Protein AF-A0A0B1SXI7-F1 (afdb_monomer)

Sequence (124 aa):
MVDIDQWHRRHGRPDGQDMDAVASEIRSSFINELQPKDILTETTVTKVANVLSNRIRNVSDHVITWVPHFQCPIPCEYRRNNFRNLLIASMILNVCMILVVIPFIVRLIRYRNMWGSETRLIAS

pLDDT: mean 73.1, std 15.7, range [39.75, 96.12]

Organism: Oesophagostomum dentatum (NCBI:txid61180)

Nearest PDB structures (foldseek):
  8i24-assembly1_F  TM=4.524E-01  e=4.417E+00  Acetivibrio thermocellus DSM 1313

Structure (mmCIF, N/CA/C/O backbone):
data_AF-A0A0B1SXI7-F1
#
_entry.id   AF-A0A0B1SXI7-F1
#
loop_
_atom_site.group_PDB
_atom_site.id
_atom_site.type_symbol
_atom_site.label_atom_id
_atom_site.label_alt_id
_atom_site.label_comp_id
_atom_site.label_asym_id
_atom_site.label_entity_id
_atom_site.label_seq_id
_atom_site.pdbx_PDB_ins_code
_atom_site.Cartn_x
_atom_site.Cartn_y
_atom_site.Cartn_z
_atom_site.occupancy
_atom_site.B_iso_or_equiv
_atom_site.auth_seq_id
_atom_site.auth_comp_id
_atom_site.auth_asym_id
_atom_site.auth_atom_id
_atom_site.pdbx_PDB_model_num
ATOM 1 N N . MET A 1 1 ? -9.604 2.616 -4.079 1.00 39.75 1 MET A N 1
ATOM 2 C CA . MET A 1 1 ? -9.439 1.312 -4.751 1.00 39.75 1 MET A CA 1
ATOM 3 C C . MET A 1 1 ? -8.131 1.411 -5.516 1.00 39.75 1 MET A C 1
ATOM 5 O O . MET A 1 1 ? -7.982 2.375 -6.252 1.00 39.75 1 MET A O 1
ATOM 9 N N . VAL A 1 2 ? -7.138 0.574 -5.211 1.00 46.97 2 VAL A N 1
ATOM 10 C CA . VAL A 1 2 ? -5.838 0.626 -5.903 1.00 46.97 2 VAL A CA 1
ATOM 11 C C . VAL A 1 2 ? -6.010 -0.067 -7.249 1.00 46.97 2 VAL A C 1
ATOM 13 O O . VAL A 1 2 ? -6.519 -1.184 -7.286 1.00 46.97 2 VAL A O 1
ATOM 16 N N . ASP A 1 3 ? -5.642 0.623 -8.325 1.00 57.44 3 ASP A N 1
ATOM 17 C CA . ASP A 1 3 ? -5.643 0.088 -9.685 1.00 57.44 3 ASP A CA 1
ATOM 18 C C . ASP A 1 3 ? -4.718 -1.142 -9.751 1.00 57.44 3 ASP A C 1
ATOM 20 O O . ASP A 1 3 ? -3.586 -1.101 -9.258 1.00 57.44 3 ASP A O 1
ATOM 24 N N . ILE A 1 4 ? -5.204 -2.253 -10.311 1.00 53.75 4 ILE A N 1
ATOM 25 C CA . ILE A 1 4 ? -4.452 -3.514 -10.429 1.00 53.75 4 ILE A CA 1
ATOM 26 C C . ILE A 1 4 ? -3.143 -3.297 -11.196 1.00 53.75 4 ILE A C 1
ATOM 28 O O . ILE A 1 4 ? -2.122 -3.907 -10.870 1.00 53.75 4 ILE A O 1
ATOM 32 N N . ASP A 1 5 ? -3.151 -2.352 -12.134 1.00 52.31 5 ASP A N 1
ATOM 33 C CA . ASP A 1 5 ? -1.981 -1.958 -12.903 1.00 52.31 5 ASP A CA 1
ATOM 34 C C . ASP A 1 5 ? -0.926 -1.246 -12.029 1.00 52.31 5 ASP A C 1
ATOM 36 O O . ASP A 1 5 ? 0.278 -1.495 -12.141 1.00 52.31 5 ASP A O 1
ATOM 40 N N . GLN A 1 6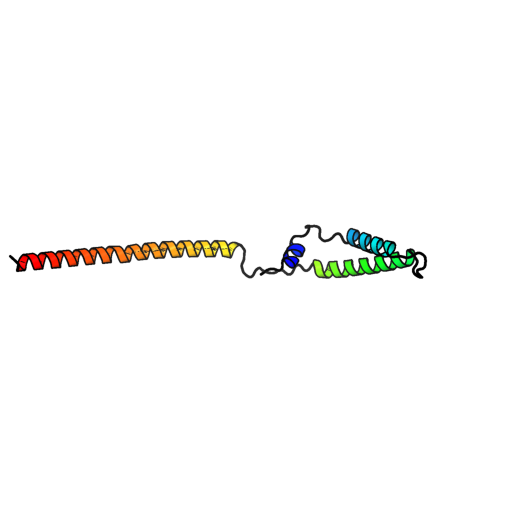 ? -1.360 -0.445 -11.047 1.00 55.72 6 GLN A N 1
ATOM 41 C CA . GLN A 1 6 ? -0.455 0.142 -10.052 1.00 55.72 6 GLN A CA 1
ATOM 42 C C . GLN A 1 6 ? 0.108 -0.896 -9.080 1.00 55.72 6 GLN A C 1
ATOM 44 O O . GLN A 1 6 ? 1.239 -0.737 -8.620 1.00 55.72 6 GLN A O 1
ATOM 49 N N . TRP A 1 7 ? -0.651 -1.939 -8.733 1.00 57.16 7 TRP A N 1
ATOM 50 C CA . TRP A 1 7 ? -0.151 -3.006 -7.863 1.00 57.16 7 TRP A CA 1
ATOM 51 C C . TRP A 1 7 ? 0.919 -3.841 -8.573 1.00 57.16 7 TRP A C 1
ATOM 53 O O . TRP A 1 7 ? 1.970 -4.093 -7.982 1.00 57.16 7 TRP A O 1
ATOM 63 N N . HIS A 1 8 ? 0.694 -4.182 -9.845 1.00 56.78 8 HIS A N 1
ATOM 64 C CA . HIS A 1 8 ? 1.628 -4.965 -10.654 1.00 56.78 8 HIS A CA 1
ATOM 65 C C . HIS A 1 8 ? 2.958 -4.232 -10.877 1.00 56.78 8 HIS A C 1
ATOM 67 O O . HIS A 1 8 ? 4.018 -4.822 -10.696 1.00 56.78 8 HIS A O 1
ATOM 73 N N . ARG A 1 9 ? 2.925 -2.915 -11.132 1.00 58.66 9 ARG A N 1
ATOM 74 C CA . ARG A 1 9 ? 4.143 -2.087 -11.224 1.00 58.66 9 ARG A CA 1
ATOM 75 C C . ARG A 1 9 ? 4.924 -1.978 -9.907 1.00 58.66 9 ARG A C 1
ATOM 77 O O . ARG A 1 9 ? 6.131 -1.781 -9.938 1.00 58.66 9 ARG A O 1
ATOM 84 N N . ARG A 1 10 ? 4.253 -2.109 -8.755 1.00 55.09 10 ARG A N 1
ATOM 85 C CA . ARG A 1 10 ? 4.856 -2.004 -7.407 1.00 55.09 10 ARG A CA 1
ATOM 86 C C . ARG A 1 10 ? 5.348 -3.335 -6.830 1.00 55.09 10 ARG A C 1
ATOM 88 O O . ARG A 1 10 ? 6.138 -3.313 -5.895 1.00 55.09 10 ARG A O 1
ATOM 95 N N . HIS A 1 11 ? 4.852 -4.461 -7.344 1.00 54.81 11 HIS A N 1
ATOM 96 C CA . HIS A 1 11 ? 5.177 -5.818 -6.874 1.00 54.81 11 HIS A CA 1
ATOM 97 C C . HIS A 1 11 ? 5.773 -6.700 -7.981 1.00 54.81 11 HIS A C 1
ATOM 99 O O . HIS A 1 11 ? 5.959 -7.902 -7.787 1.00 54.81 11 HIS A O 1
ATOM 105 N N . GLY A 1 12 ? 6.073 -6.111 -9.142 1.00 57.97 12 GLY A N 1
ATOM 1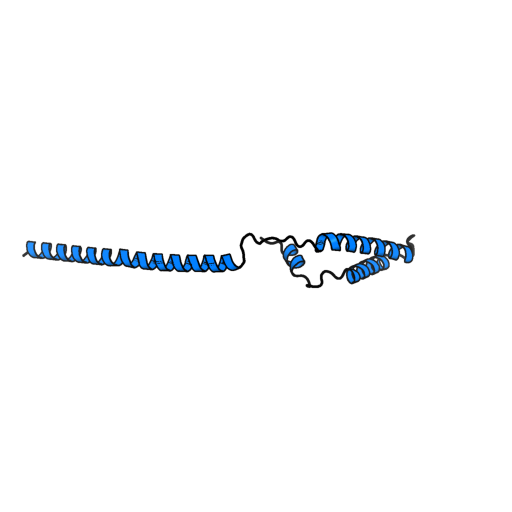06 C CA . GLY A 1 12 ? 6.998 -6.683 -10.112 1.00 57.97 12 GLY A CA 1
ATOM 107 C C . GLY A 1 12 ? 8.376 -6.903 -9.482 1.00 57.97 12 GLY A C 1
ATOM 108 O O . GLY A 1 12 ? 8.658 -6.394 -8.398 1.00 57.97 12 GLY A O 1
ATOM 109 N N . ARG A 1 13 ? 9.207 -7.722 -10.139 1.00 53.78 13 ARG A N 1
ATOM 110 C CA . ARG A 1 13 ? 10.474 -8.243 -9.596 1.00 53.78 13 ARG A CA 1
ATOM 111 C C . ARG A 1 13 ? 11.310 -7.145 -8.900 1.00 53.78 13 ARG A C 1
ATOM 113 O O . ARG A 1 13 ? 11.419 -6.046 -9.441 1.00 53.78 13 ARG A O 1
ATOM 120 N N . PRO A 1 14 ? 11.911 -7.441 -7.729 1.00 50.97 14 PRO A N 1
ATOM 121 C CA . PRO A 1 14 ? 12.652 -6.463 -6.920 1.00 50.97 14 PRO A CA 1
ATOM 122 C C . PRO A 1 14 ? 13.858 -5.851 -7.647 1.00 50.97 14 PRO A C 1
ATOM 124 O O . PRO A 1 14 ? 14.319 -4.781 -7.264 1.00 50.97 14 PRO A O 1
ATOM 127 N N . ASP A 1 15 ? 14.321 -6.502 -8.712 1.00 53.03 15 ASP A N 1
ATOM 128 C CA . ASP A 1 15 ? 15.484 -6.100 -9.505 1.00 53.03 15 ASP A CA 1
ATOM 129 C C . ASP A 1 15 ? 15.154 -5.017 -10.553 1.00 53.03 15 ASP A C 1
ATOM 131 O O . ASP A 1 15 ? 16.012 -4.620 -11.338 1.00 53.03 15 ASP A O 1
ATOM 135 N N . GLY A 1 16 ? 13.911 -4.522 -10.570 1.00 57.38 16 GLY A N 1
ATOM 136 C CA . GLY A 1 16 ? 13.429 -3.595 -11.587 1.00 57.38 16 GLY A CA 1
ATOM 137 C C . GLY A 1 16 ? 13.089 -4.298 -12.902 1.00 57.38 16 GLY A C 1
ATOM 138 O O . GLY A 1 16 ? 13.043 -5.525 -13.002 1.00 57.38 16 GLY A O 1
ATOM 139 N N . GLN A 1 17 ? 12.778 -3.504 -13.924 1.00 63.03 17 GLN A N 1
ATOM 140 C CA . GLN A 1 17 ? 12.582 -4.015 -15.277 1.00 63.03 17 GLN A CA 1
ATOM 141 C C . GLN A 1 17 ? 13.952 -4.146 -15.948 1.00 63.03 17 GLN A C 1
ATOM 143 O O . GLN A 1 17 ? 14.712 -3.181 -15.975 1.00 63.03 17 GLN A O 1
ATOM 148 N N . ASP A 1 18 ? 14.260 -5.328 -16.485 1.00 70.44 18 ASP A N 1
ATOM 149 C CA . ASP A 1 18 ? 15.496 -5.574 -17.230 1.00 70.44 18 ASP A CA 1
ATOM 150 C C . ASP A 1 18 ? 15.462 -4.789 -18.550 1.00 70.44 18 ASP A C 1
ATOM 152 O O . ASP A 1 18 ? 14.888 -5.214 -19.556 1.00 70.44 18 ASP A O 1
ATOM 156 N N . MET A 1 19 ? 16.032 -3.586 -18.514 1.00 68.25 19 MET A N 1
ATOM 157 C CA . MET A 1 19 ? 16.073 -2.674 -19.654 1.00 68.25 19 MET A CA 1
ATOM 158 C C . MET A 1 19 ? 16.947 -3.212 -20.789 1.00 68.25 19 MET A C 1
ATOM 160 O O . MET A 1 19 ? 16.727 -2.827 -21.938 1.00 68.25 19 MET A O 1
ATOM 164 N N . ASP A 1 20 ? 17.884 -4.119 -20.502 1.00 74.94 20 ASP A N 1
ATOM 165 C CA . ASP A 1 20 ? 18.703 -4.770 -21.523 1.00 74.94 20 ASP A CA 1
ATOM 166 C C . ASP A 1 20 ? 17.880 -5.837 -22.263 1.00 74.94 20 ASP A C 1
ATOM 168 O O . ASP A 1 20 ? 17.920 -5.906 -23.497 1.00 74.94 20 ASP A O 1
ATOM 172 N N . ALA A 1 21 ? 17.036 -6.586 -21.545 1.00 77.12 21 ALA A N 1
ATOM 173 C CA . ALA A 1 21 ? 16.055 -7.484 -22.156 1.00 77.12 21 ALA A CA 1
ATOM 174 C C . ALA A 1 21 ? 15.042 -6.714 -23.020 1.00 77.12 21 ALA A C 1
ATOM 176 O O . ALA A 1 21 ? 14.840 -7.067 -24.184 1.00 77.12 21 ALA A O 1
ATOM 177 N N . VAL A 1 22 ? 14.485 -5.608 -22.512 1.00 73.94 22 VAL A N 1
ATOM 178 C CA . VAL A 1 22 ? 13.559 -4.743 -23.271 1.00 73.94 22 VAL A CA 1
ATOM 179 C C . VAL A 1 22 ? 14.235 -4.169 -24.521 1.00 73.94 22 VAL A C 1
ATOM 181 O O . VAL A 1 22 ? 13.652 -4.169 -25.604 1.00 73.94 22 VAL A O 1
ATOM 184 N N . ALA A 1 23 ? 15.487 -3.719 -24.411 1.00 75.38 23 ALA A N 1
ATOM 185 C CA . ALA A 1 23 ? 16.243 -3.217 -25.553 1.00 75.38 23 ALA A CA 1
ATOM 186 C C . ALA A 1 23 ? 16.475 -4.297 -26.621 1.00 75.38 23 ALA A C 1
ATOM 188 O O . ALA A 1 23 ? 16.400 -4.006 -27.820 1.00 75.38 23 ALA A O 1
ATOM 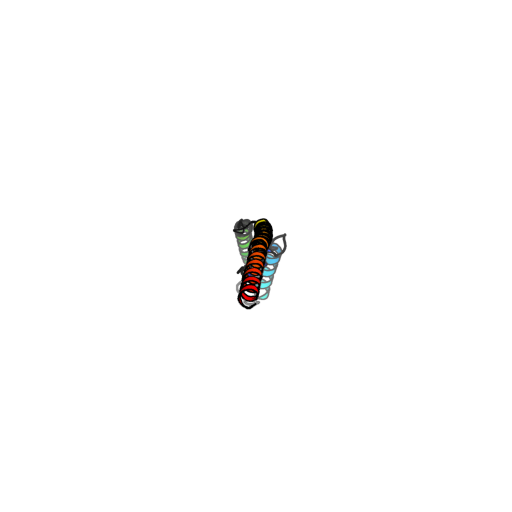189 N N . SER A 1 24 ? 16.738 -5.536 -26.196 1.00 81.19 24 SER A N 1
ATOM 190 C CA . SER A 1 24 ? 16.919 -6.673 -27.101 1.00 81.19 24 SER A CA 1
ATOM 191 C C . SER A 1 24 ? 15.629 -7.041 -27.843 1.00 81.19 24 SER A C 1
ATOM 193 O O . SER A 1 24 ? 15.671 -7.307 -29.045 1.00 81.19 24 SER A O 1
ATOM 195 N N . GLU A 1 25 ? 14.483 -6.959 -27.164 1.00 82.31 25 GLU A N 1
ATOM 196 C CA . GLU A 1 25 ? 13.158 -7.255 -27.715 1.00 82.31 25 GLU A CA 1
ATOM 197 C C . GLU A 1 25 ? 12.680 -6.173 -28.695 1.00 82.31 25 GLU A C 1
ATOM 199 O O . GLU A 1 25 ? 12.139 -6.473 -29.761 1.00 82.31 25 GLU A O 1
ATOM 204 N N . ILE A 1 26 ? 12.948 -4.900 -28.393 1.00 78.69 26 ILE A N 1
ATOM 205 C CA . ILE A 1 26 ? 12.689 -3.788 -29.318 1.00 78.69 26 ILE A CA 1
ATOM 206 C C . ILE A 1 26 ? 13.499 -3.979 -30.604 1.00 78.69 26 ILE A C 1
ATOM 208 O O . ILE A 1 26 ? 12.972 -3.834 -31.708 1.00 78.69 26 ILE A O 1
ATOM 212 N N . ARG A 1 27 ? 14.785 -4.331 -30.479 1.00 79.94 27 ARG A N 1
ATOM 213 C CA . ARG A 1 27 ? 15.659 -4.546 -31.635 1.00 79.94 27 ARG A CA 1
ATOM 214 C C . ARG A 1 27 ? 15.193 -5.722 -32.491 1.00 79.94 27 ARG A C 1
ATOM 216 O O . ARG A 1 27 ? 15.168 -5.585 -33.712 1.00 79.94 27 ARG A O 1
ATOM 223 N N . SER A 1 28 ? 14.830 -6.848 -31.879 1.00 84.62 28 SER A N 1
ATOM 224 C CA . SER A 1 28 ? 14.341 -8.013 -32.623 1.00 84.62 28 SER A CA 1
ATOM 225 C C . SER A 1 28 ? 13.024 -7.709 -33.336 1.00 84.62 28 SER A C 1
ATOM 227 O O . SER A 1 28 ? 12.884 -8.047 -34.508 1.00 84.62 28 SER A O 1
ATOM 229 N N . SER A 1 29 ? 12.112 -6.983 -32.685 1.00 83.81 29 SER A N 1
ATOM 230 C CA . SER A 1 29 ? 10.844 -6.553 -33.284 1.00 83.81 29 SER A CA 1
ATOM 231 C C . SER A 1 29 ? 11.069 -5.684 -34.522 1.00 83.81 29 SER A C 1
ATOM 233 O O . SER A 1 29 ? 10.492 -5.946 -35.571 1.00 83.81 29 SER A O 1
ATOM 235 N N . PHE A 1 30 ? 11.969 -4.699 -34.451 1.00 81.88 30 PHE A N 1
ATOM 236 C CA . PHE A 1 30 ? 12.263 -3.856 -35.611 1.00 81.88 30 PHE A CA 1
ATOM 237 C C . PHE A 1 30 ? 12.949 -4.601 -36.766 1.00 81.88 30 PHE A C 1
ATOM 239 O O . PHE A 1 30 ? 12.746 -4.235 -37.919 1.00 81.88 30 PHE A O 1
ATOM 246 N N . ILE A 1 31 ? 13.776 -5.609 -36.476 1.00 84.12 31 ILE A N 1
ATOM 247 C CA . ILE A 1 31 ? 14.425 -6.424 -37.514 1.00 84.12 31 ILE A CA 1
ATOM 248 C C . ILE A 1 31 ? 13.410 -7.364 -38.175 1.00 84.12 31 ILE A C 1
ATOM 250 O O . ILE A 1 31 ? 13.447 -7.535 -39.389 1.00 84.12 31 ILE A O 1
ATOM 254 N N . ASN A 1 32 ? 12.488 -7.936 -37.399 1.00 86.75 32 ASN A N 1
ATOM 255 C CA . ASN A 1 32 ? 11.459 -8.843 -37.910 1.00 86.75 32 ASN A CA 1
ATOM 256 C C . ASN A 1 32 ? 10.455 -8.146 -38.837 1.00 86.75 32 ASN A C 1
ATOM 258 O O . ASN A 1 32 ? 9.947 -8.772 -39.763 1.00 86.75 32 ASN A O 1
ATOM 262 N N . GLU A 1 33 ? 10.192 -6.861 -38.607 1.00 84.12 33 GLU A N 1
ATOM 263 C CA . GLU A 1 33 ? 9.325 -6.041 -39.461 1.00 84.12 33 GLU A CA 1
ATOM 264 C C . GLU A 1 33 ? 10.053 -5.476 -40.695 1.00 84.12 33 GLU A C 1
ATOM 266 O O . GLU A 1 33 ? 9.419 -4.870 -41.559 1.00 84.12 33 GLU A O 1
ATOM 271 N N . LEU A 1 34 ? 11.376 -5.659 -40.802 1.00 82.75 34 LEU A N 1
ATOM 272 C CA . LEU A 1 34 ? 12.164 -5.107 -41.898 1.00 82.75 34 LEU A CA 1
ATOM 273 C C . LEU A 1 34 ? 11.965 -5.934 -43.171 1.00 82.75 34 LEU A C 1
ATOM 275 O O . LEU A 1 34 ? 12.347 -7.105 -43.245 1.00 82.75 34 LEU A O 1
ATOM 279 N N . GLN A 1 35 ? 11.398 -5.321 -44.206 1.00 83.62 35 GLN A N 1
ATOM 280 C CA . GLN A 1 35 ? 11.201 -5.991 -45.482 1.00 83.62 35 GLN A CA 1
ATOM 281 C C . GLN A 1 35 ? 12.441 -5.840 -46.374 1.00 83.62 35 GLN A C 1
ATOM 283 O O . GLN A 1 35 ? 13.099 -4.801 -46.377 1.00 83.62 35 GLN A O 1
ATOM 288 N N . PRO A 1 36 ? 12.749 -6.831 -47.230 1.00 74.00 36 PRO A N 1
ATOM 289 C CA . PRO A 1 36 ? 13.943 -6.808 -48.083 1.00 74.00 36 PRO A CA 1
ATOM 290 C C . PRO A 1 36 ? 13.964 -5.687 -49.142 1.00 74.00 36 PRO A C 1
ATOM 292 O O . PRO A 1 36 ? 14.960 -5.534 -49.844 1.00 74.00 36 PRO A O 1
ATOM 295 N N . LYS A 1 37 ? 12.880 -4.913 -49.288 1.00 77.19 37 LYS A N 1
ATOM 296 C CA . LYS A 1 37 ? 12.787 -3.738 -50.173 1.00 77.19 37 LYS A CA 1
ATOM 297 C C . LYS A 1 37 ? 12.784 -2.405 -49.421 1.00 77.19 37 LYS A C 1
ATOM 299 O O . LYS A 1 37 ? 12.615 -1.365 -50.057 1.00 77.19 37 LYS A O 1
ATOM 304 N N . ASP A 1 38 ? 12.952 -2.420 -48.104 1.00 74.25 38 ASP A N 1
ATOM 305 C CA . ASP A 1 38 ? 12.959 -1.192 -47.326 1.00 74.25 38 ASP A CA 1
ATOM 306 C C . ASP A 1 38 ? 14.238 -0.386 -47.554 1.00 74.25 38 ASP A C 1
ATOM 308 O O . ASP A 1 38 ? 15.340 -0.909 -47.711 1.00 74.25 38 ASP A O 1
ATOM 312 N N . ILE A 1 39 ? 14.076 0.938 -47.549 1.00 80.38 39 ILE A N 1
ATOM 313 C CA . ILE A 1 39 ? 15.178 1.913 -47.624 1.00 80.38 39 ILE A CA 1
ATOM 314 C C . ILE A 1 39 ? 16.074 1.807 -46.378 1.00 80.38 39 ILE A C 1
ATOM 316 O O . ILE A 1 39 ? 17.248 2.185 -46.39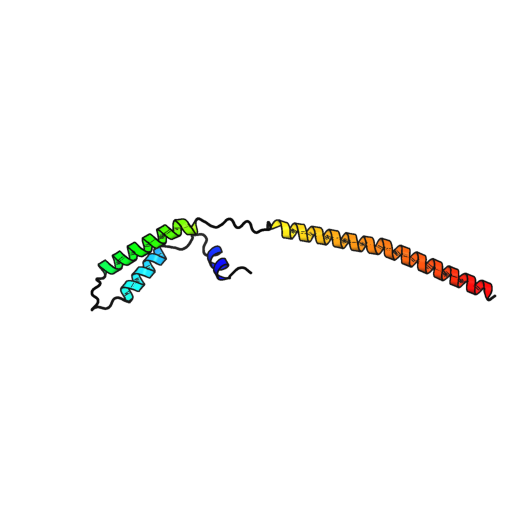3 1.00 80.38 39 ILE A O 1
ATOM 320 N N . LEU A 1 40 ? 15.510 1.305 -45.279 1.00 80.69 40 LEU A N 1
ATOM 321 C CA . LEU A 1 40 ? 16.187 1.152 -44.007 1.00 80.69 40 LEU A CA 1
ATOM 322 C C . LEU A 1 40 ? 17.055 -0.104 -44.020 1.00 80.69 40 LEU A C 1
ATOM 324 O O . LEU A 1 40 ? 16.586 -1.220 -44.199 1.00 80.69 40 LEU A O 1
ATOM 328 N N . THR A 1 41 ? 18.343 0.093 -43.774 1.00 81.81 41 THR A N 1
ATOM 329 C CA . THR A 1 41 ? 19.299 -0.994 -43.570 1.00 81.81 41 THR A CA 1
ATOM 330 C C . THR A 1 41 ? 19.261 -1.481 -42.123 1.00 81.81 41 THR A C 1
ATOM 332 O O . THR A 1 41 ? 19.005 -0.704 -41.199 1.00 81.81 41 THR A O 1
ATOM 335 N N . GLU A 1 42 ? 19.596 -2.752 -41.898 1.00 79.25 42 GLU A N 1
ATOM 336 C CA . GLU A 1 42 ? 19.666 -3.365 -40.560 1.00 79.25 42 GLU A CA 1
ATOM 337 C C . GLU A 1 42 ? 20.544 -2.561 -39.578 1.00 79.25 42 GLU A C 1
ATOM 339 O O . GLU A 1 42 ? 20.254 -2.440 -38.383 1.00 79.25 42 GLU A O 1
ATOM 344 N N . THR A 1 43 ? 21.604 -1.933 -40.093 1.00 83.31 43 THR A N 1
ATOM 345 C CA . THR A 1 43 ? 22.512 -1.074 -39.322 1.00 83.31 43 THR A CA 1
ATOM 346 C C . THR A 1 43 ? 21.830 0.209 -38.843 1.00 83.31 43 THR A C 1
ATOM 348 O O . THR A 1 43 ? 22.068 0.656 -37.718 1.00 83.31 43 THR A O 1
ATOM 351 N N . THR A 1 44 ? 20.940 0.777 -39.658 1.00 83.38 44 THR A N 1
ATOM 352 C CA . THR A 1 44 ? 20.160 1.977 -39.332 1.00 83.38 44 THR A CA 1
ATOM 353 C C . THR A 1 44 ? 19.103 1.651 -38.285 1.00 83.38 44 THR A C 1
ATOM 355 O O . THR A 1 44 ? 18.991 2.355 -37.283 1.00 83.38 44 THR A O 1
ATOM 358 N N . VAL A 1 45 ? 18.401 0.532 -38.463 1.00 83.44 45 VAL A N 1
ATOM 359 C CA . VAL A 1 45 ? 17.414 0.015 -37.507 1.00 83.44 45 VAL A CA 1
ATOM 360 C C . VAL A 1 45 ? 18.047 -0.255 -36.146 1.00 83.44 45 VAL A C 1
ATOM 362 O O . VAL A 1 45 ? 17.548 0.208 -35.123 1.00 83.44 45 VAL A O 1
ATOM 365 N N . THR A 1 46 ? 19.204 -0.918 -36.130 1.00 82.44 46 THR A N 1
ATOM 366 C CA . THR A 1 46 ? 19.963 -1.172 -34.900 1.00 82.44 46 THR A CA 1
ATOM 367 C C . THR A 1 46 ? 20.346 0.133 -34.198 1.00 82.44 46 THR A C 1
ATOM 369 O O . THR A 1 46 ? 20.241 0.243 -32.977 1.00 82.44 46 THR A O 1
ATOM 372 N N . LYS A 1 47 ? 20.766 1.152 -34.956 1.00 85.75 47 LYS A N 1
ATOM 373 C CA . LYS A 1 47 ? 21.136 2.456 -34.396 1.00 85.75 47 LYS A CA 1
ATOM 374 C C . LYS A 1 47 ? 19.930 3.176 -33.789 1.00 85.75 47 LYS A C 1
ATOM 376 O O . LYS A 1 47 ? 20.052 3.731 -32.699 1.00 85.75 47 LYS A O 1
ATOM 381 N N . VAL A 1 48 ? 18.775 3.130 -34.453 1.00 85.06 48 VAL A N 1
ATOM 382 C CA . VAL A 1 48 ? 17.518 3.707 -33.949 1.00 85.06 48 VAL A CA 1
ATOM 383 C C . VAL A 1 48 ? 17.044 2.975 -32.694 1.00 85.06 48 VAL A C 1
ATOM 385 O O . VAL A 1 48 ? 16.758 3.632 -31.694 1.00 85.06 48 VAL A O 1
ATOM 388 N N . ALA A 1 49 ? 17.043 1.638 -32.702 1.00 82.31 49 ALA A N 1
ATOM 389 C CA . ALA A 1 49 ? 16.681 0.823 -31.543 1.00 82.31 49 ALA A CA 1
ATOM 390 C C . ALA A 1 49 ? 17.574 1.143 -30.333 1.00 82.31 49 ALA A C 1
ATOM 392 O O . ALA A 1 49 ? 17.069 1.385 -29.242 1.00 82.31 49 ALA A O 1
ATOM 393 N N . ASN A 1 50 ? 18.890 1.262 -30.534 1.00 82.38 50 ASN A N 1
ATOM 394 C CA . ASN A 1 50 ? 19.821 1.616 -29.460 1.00 82.38 50 ASN A CA 1
ATOM 395 C C . ASN A 1 50 ? 19.573 3.025 -28.897 1.00 82.38 50 ASN A C 1
ATOM 397 O O . ASN A 1 50 ? 19.616 3.218 -27.683 1.00 82.38 50 ASN A O 1
ATOM 401 N N . VAL A 1 51 ? 19.310 4.022 -29.748 1.00 85.94 51 VAL A N 1
ATOM 402 C CA . VAL A 1 51 ? 19.013 5.395 -29.296 1.00 85.94 51 VAL A CA 1
ATOM 403 C C . VAL A 1 51 ? 17.701 5.444 -28.512 1.00 85.94 51 VAL A C 1
ATOM 405 O O . VAL A 1 51 ? 17.638 6.097 -27.468 1.00 85.94 51 VAL A O 1
ATOM 408 N N . LEU A 1 52 ? 16.674 4.737 -28.985 1.00 82.94 52 LEU A N 1
ATOM 409 C CA . LEU A 1 52 ? 15.375 4.661 -28.326 1.00 82.94 52 LEU A CA 1
ATOM 410 C C . LEU A 1 52 ? 15.488 3.978 -26.958 1.00 82.94 52 LEU A C 1
ATOM 412 O O . LEU A 1 52 ? 15.075 4.557 -25.955 1.00 82.94 52 LEU A O 1
ATOM 416 N N . SER A 1 53 ? 16.127 2.808 -26.900 1.00 80.12 53 SER A N 1
ATOM 417 C CA . SER A 1 53 ? 16.346 2.060 -25.658 1.00 80.12 53 SER A CA 1
ATOM 418 C C . SER A 1 53 ? 17.181 2.848 -24.649 1.00 80.12 53 SER A C 1
ATOM 420 O O . SER A 1 53 ? 16.812 2.933 -23.481 1.00 80.12 53 SER A O 1
ATOM 422 N N . ASN A 1 54 ? 18.248 3.525 -25.091 1.00 81.25 54 ASN A N 1
ATOM 423 C CA . ASN A 1 54 ? 19.052 4.386 -24.218 1.00 81.25 54 ASN A CA 1
ATOM 424 C C . ASN A 1 54 ? 18.248 5.569 -23.663 1.00 81.25 54 ASN A C 1
ATOM 426 O O . ASN A 1 54 ? 18.431 5.957 -22.508 1.00 81.25 54 ASN A O 1
ATOM 430 N N . ARG A 1 55 ? 17.340 6.149 -24.461 1.00 80.12 55 ARG A N 1
ATOM 431 C CA . ARG A 1 55 ? 16.470 7.236 -23.998 1.00 80.12 55 ARG A CA 1
ATOM 432 C C . ARG A 1 55 ? 15.429 6.736 -22.998 1.00 80.12 55 ARG A C 1
ATOM 434 O O . ARG A 1 55 ? 15.202 7.422 -22.004 1.00 80.12 55 ARG A O 1
ATOM 441 N N . ILE A 1 56 ? 14.840 5.563 -23.240 1.00 76.06 56 ILE A N 1
ATOM 442 C CA . ILE A 1 56 ? 13.911 4.901 -22.314 1.00 76.06 56 ILE A CA 1
ATOM 443 C C . ILE A 1 56 ? 14.622 4.599 -20.996 1.00 76.06 56 ILE A C 1
ATOM 445 O O . ILE A 1 56 ? 14.103 4.985 -19.955 1.00 76.06 56 ILE A O 1
ATOM 449 N N . ARG A 1 57 ? 15.834 4.026 -21.033 1.00 71.94 57 ARG A N 1
ATOM 450 C CA . ARG A 1 57 ? 16.650 3.770 -19.837 1.00 71.94 57 ARG A CA 1
ATOM 451 C C . ARG A 1 57 ? 16.923 5.052 -19.053 1.00 71.94 57 ARG A C 1
ATOM 453 O O . ARG A 1 57 ? 16.643 5.112 -17.867 1.00 71.94 57 ARG A O 1
ATOM 460 N N . ASN A 1 58 ? 17.360 6.116 -19.727 1.00 73.38 58 ASN A N 1
ATOM 461 C CA . ASN A 1 58 ? 17.667 7.389 -19.069 1.00 73.38 58 ASN A CA 1
ATOM 462 C C . ASN A 1 58 ? 16.442 8.032 -18.389 1.00 73.38 58 ASN A C 1
ATOM 464 O O . ASN A 1 58 ? 16.543 8.554 -17.282 1.00 73.38 58 ASN A O 1
ATOM 468 N N . VAL A 1 59 ? 15.272 7.993 -19.038 1.00 68.31 59 VAL A N 1
ATOM 469 C CA . VAL A 1 59 ? 14.018 8.500 -18.448 1.00 68.31 59 VAL A CA 1
ATOM 470 C C . VAL A 1 59 ? 13.541 7.581 -17.325 1.00 68.31 59 VAL A C 1
ATOM 472 O O . VAL A 1 59 ? 13.123 8.058 -16.275 1.00 68.31 59 VAL A O 1
ATOM 475 N N . SER A 1 60 ? 13.637 6.270 -17.528 1.00 63.72 60 SER A N 1
ATOM 476 C CA . SER A 1 60 ? 13.295 5.250 -16.544 1.00 63.72 60 SER A CA 1
ATOM 477 C C . SER A 1 60 ? 14.110 5.410 -15.262 1.00 63.72 60 SER A C 1
ATOM 479 O O . SER A 1 60 ? 13.526 5.460 -14.188 1.00 63.72 60 SER A O 1
ATOM 481 N N . ASP A 1 61 ? 15.426 5.603 -15.345 1.00 61.47 61 ASP A N 1
ATOM 482 C CA . ASP A 1 61 ? 16.286 5.772 -14.166 1.00 61.47 61 ASP A CA 1
ATOM 483 C C . ASP A 1 61 ? 15.897 7.002 -13.327 1.00 61.47 61 ASP A C 1
ATOM 485 O O . ASP A 1 61 ? 16.057 7.004 -12.109 1.00 61.47 61 ASP A O 1
ATOM 489 N N . HIS A 1 62 ? 15.328 8.038 -13.950 1.00 56.09 62 HIS A N 1
ATOM 490 C CA . HIS A 1 62 ? 14.900 9.263 -13.264 1.00 56.09 62 HIS A CA 1
ATOM 491 C C . HIS A 1 62 ? 13.440 9.212 -12.776 1.00 56.09 62 HIS A C 1
ATOM 493 O O . HIS A 1 62 ? 13.076 9.950 -11.864 1.00 56.09 62 HIS A O 1
ATOM 499 N N . VAL A 1 63 ? 12.596 8.361 -13.370 1.00 52.41 63 VAL A N 1
ATOM 500 C CA . VAL A 1 63 ? 11.158 8.253 -13.053 1.00 52.41 63 VAL A CA 1
ATOM 501 C C . VAL A 1 63 ? 10.851 7.047 -12.155 1.00 52.41 63 VAL A C 1
ATOM 503 O O . VAL A 1 63 ? 9.961 7.129 -11.314 1.00 52.41 63 VAL A O 1
ATOM 506 N N . ILE A 1 64 ? 11.594 5.944 -12.288 1.00 50.62 64 ILE A N 1
ATOM 507 C CA . ILE A 1 64 ? 11.408 4.698 -11.522 1.00 50.62 64 ILE A CA 1
ATOM 508 C C . ILE A 1 64 ? 12.123 4.751 -10.164 1.00 50.62 64 ILE A C 1
ATOM 510 O O . ILE A 1 64 ? 11.648 4.149 -9.204 1.00 50.62 64 ILE A O 1
ATOM 514 N N . THR A 1 65 ? 13.207 5.523 -10.026 1.00 44.78 65 THR A N 1
ATOM 515 C CA . THR A 1 65 ? 13.854 5.740 -8.714 1.00 44.78 65 THR A CA 1
ATOM 516 C C . THR A 1 65 ? 13.005 6.582 -7.769 1.00 44.78 65 THR A C 1
ATOM 518 O O . THR A 1 65 ? 13.168 6.502 -6.550 1.00 44.78 65 THR A O 1
ATOM 521 N N . TRP A 1 66 ? 12.041 7.337 -8.299 1.00 41.94 66 TRP A N 1
ATOM 522 C CA . TRP A 1 66 ? 11.044 8.010 -7.485 1.00 41.94 66 TRP A CA 1
ATOM 523 C C . TRP A 1 66 ? 9.852 7.086 -7.250 1.00 41.94 66 TRP A C 1
ATOM 525 O O . TRP A 1 66 ? 8.763 7.272 -7.789 1.00 41.94 66 TRP A O 1
ATOM 535 N N . VAL A 1 67 ? 10.052 6.082 -6.393 1.00 46.50 67 VAL A N 1
ATOM 536 C CA . VAL A 1 67 ? 8.933 5.500 -5.651 1.00 46.50 67 VAL A CA 1
ATOM 537 C C . VAL A 1 67 ? 8.391 6.650 -4.809 1.00 46.50 67 VAL A C 1
ATOM 539 O O . VAL A 1 67 ? 9.087 7.076 -3.881 1.00 46.50 67 VAL A O 1
ATOM 542 N N . PRO A 1 68 ? 7.193 7.199 -5.093 1.00 42.38 68 PRO A N 1
ATOM 543 C CA . PRO A 1 68 ? 6.648 8.205 -4.209 1.00 42.38 68 PRO A CA 1
ATOM 544 C C . PRO A 1 68 ? 6.542 7.503 -2.865 1.00 42.38 68 PRO A C 1
ATOM 546 O O . PRO A 1 68 ? 5.939 6.427 -2.772 1.00 42.38 68 PRO A O 1
ATOM 549 N N . HIS A 1 69 ? 7.161 8.069 -1.832 1.00 43.38 69 HIS A N 1
ATOM 550 C CA . HIS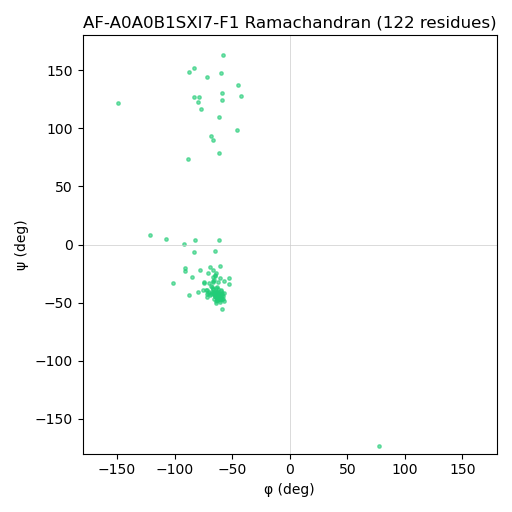 A 1 69 ? 6.812 7.739 -0.464 1.00 43.38 69 HIS A CA 1
ATOM 551 C C . HIS A 1 69 ? 5.350 8.147 -0.282 1.00 43.38 69 HIS A C 1
ATOM 553 O O . HIS A 1 69 ? 5.026 9.193 0.271 1.00 43.38 69 HIS A O 1
ATOM 559 N N . PHE A 1 70 ? 4.437 7.311 -0.773 1.00 43.59 70 PHE A N 1
ATOM 560 C CA . PHE A 1 70 ? 3.097 7.257 -0.256 1.00 43.59 70 PHE A CA 1
ATOM 561 C C . PHE A 1 70 ? 3.291 6.716 1.149 1.00 43.59 70 PHE A C 1
ATOM 563 O O . PHE A 1 70 ? 3.306 5.509 1.385 1.00 43.59 70 PHE A O 1
ATOM 570 N N . GLN A 1 71 ? 3.479 7.641 2.088 1.00 41.31 71 GLN A N 1
ATOM 571 C CA . GLN A 1 71 ? 2.925 7.472 3.411 1.00 41.31 71 GLN A CA 1
ATOM 572 C C . GLN A 1 71 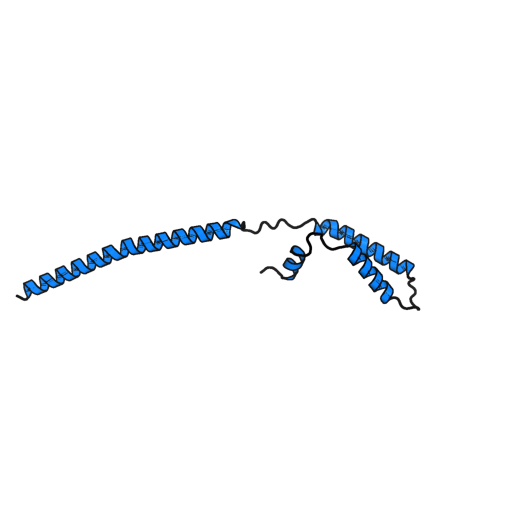? 1.489 7.021 3.156 1.00 41.31 71 GLN A C 1
ATOM 574 O O . GLN A 1 71 ? 0.630 7.821 2.785 1.00 41.31 71 GLN A O 1
ATOM 579 N N . CYS A 1 72 ? 1.243 5.709 3.241 1.00 47.62 72 CYS A N 1
ATOM 580 C CA . CYS A 1 72 ? -0.102 5.213 3.443 1.00 47.62 72 CYS A CA 1
ATOM 581 C C . CYS A 1 72 ? -0.692 6.147 4.503 1.00 47.62 72 CYS A C 1
ATOM 583 O O . CYS A 1 72 ? -0.024 6.341 5.524 1.00 47.62 72 CYS A O 1
ATOM 585 N N . PRO A 1 73 ? -1.876 6.756 4.295 1.00 54.62 73 PRO A N 1
ATOM 586 C CA . PRO A 1 73 ? -2.416 7.765 5.213 1.00 54.62 73 PRO A CA 1
ATOM 587 C C . PRO A 1 73 ? -2.667 7.210 6.623 1.00 54.62 73 PRO A C 1
ATOM 589 O O . PRO A 1 73 ? -3.207 7.890 7.489 1.00 54.62 73 PRO A O 1
ATOM 592 N N . ILE A 1 74 ? -2.292 5.953 6.852 1.00 55.59 74 ILE A N 1
ATOM 593 C CA . ILE A 1 74 ? -2.407 5.242 8.086 1.00 55.59 74 ILE A CA 1
ATOM 594 C C . ILE A 1 74 ? -1.242 4.224 8.186 1.00 55.59 74 ILE A C 1
ATOM 596 O O . ILE A 1 74 ? -1.125 3.371 7.298 1.00 55.59 74 ILE A O 1
ATOM 600 N N . PRO A 1 75 ? -0.377 4.263 9.223 1.00 56.12 75 PRO A N 1
ATOM 601 C CA . PRO A 1 75 ? 0.642 3.232 9.426 1.00 56.12 75 PRO A CA 1
ATOM 602 C C . PRO A 1 75 ? -0.023 1.860 9.604 1.00 56.12 75 PRO A C 1
ATOM 604 O O . PRO A 1 75 ? -1.110 1.767 10.178 1.00 56.12 75 PRO A O 1
ATOM 607 N N . CYS A 1 76 ? 0.623 0.778 9.155 1.00 55.56 76 CYS A N 1
ATOM 608 C CA . CYS A 1 76 ? 0.098 -0.594 9.266 1.00 55.56 76 CYS A CA 1
ATOM 609 C C . CYS A 1 76 ? -0.320 -0.959 10.709 1.00 55.56 76 CYS A C 1
ATOM 611 O O . CYS A 1 76 ? -1.258 -1.731 10.918 1.00 55.56 76 CYS A O 1
ATOM 613 N N . GLU A 1 77 ? 0.322 -0.350 11.711 1.00 57.22 77 GLU A N 1
ATOM 614 C CA . GLU A 1 77 ? -0.013 -0.500 13.131 1.00 57.22 77 GLU A CA 1
ATOM 615 C C . GLU A 1 77 ? -1.327 0.164 13.560 1.00 57.22 77 GLU A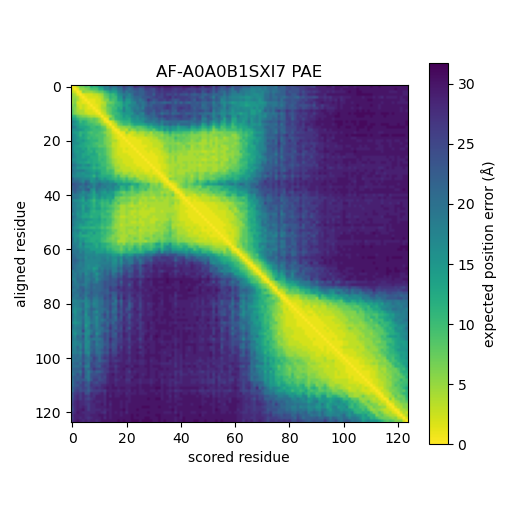 C 1
ATOM 617 O O . GLU A 1 77 ? -1.953 -0.284 14.521 1.00 57.22 77 GLU A O 1
ATOM 622 N N . TYR A 1 78 ? -1.804 1.189 12.854 1.00 61.62 78 TYR A N 1
ATOM 623 C CA . TYR A 1 78 ? -3.035 1.890 13.221 1.00 61.62 78 TYR A CA 1
ATOM 624 C C . TYR A 1 78 ? -4.255 0.985 13.128 1.00 61.62 78 TYR A C 1
ATOM 626 O O . TYR A 1 78 ? -5.137 1.051 13.980 1.00 61.62 78 TYR A O 1
ATOM 634 N N . ARG A 1 79 ? -4.305 0.098 12.124 1.00 63.44 79 ARG A N 1
ATOM 635 C CA . ARG A 1 79 ? -5.403 -0.865 12.003 1.00 63.44 79 ARG A CA 1
ATOM 636 C C . ARG A 1 79 ? -5.441 -1.765 13.238 1.00 63.44 79 ARG A C 1
ATOM 638 O O . ARG A 1 79 ? -6.498 -1.928 13.835 1.00 63.44 79 ARG A O 1
ATOM 645 N N . ARG A 1 80 ? -4.289 -2.278 13.677 1.00 70.25 80 ARG A N 1
ATOM 646 C CA . ARG A 1 80 ? -4.183 -3.132 14.870 1.00 70.25 80 ARG A CA 1
ATOM 647 C C . ARG A 1 80 ? -4.555 -2.380 16.151 1.00 70.25 80 ARG A C 1
ATOM 649 O O . ARG A 1 80 ? -5.311 -2.917 16.957 1.00 70.25 80 ARG A O 1
ATOM 656 N N . ASN A 1 81 ? -4.076 -1.148 16.327 1.00 74.31 81 ASN A N 1
ATOM 657 C CA . ASN A 1 81 ? -4.376 -0.349 17.517 1.00 74.31 81 ASN A CA 1
ATOM 658 C C . ASN A 1 81 ? -5.850 0.068 17.585 1.00 74.31 81 ASN A C 1
ATOM 660 O O . ASN A 1 81 ? -6.463 -0.013 18.645 1.00 74.31 81 ASN A O 1
ATOM 664 N N . ASN A 1 82 ? -6.444 0.449 16.454 1.00 78.69 82 ASN A N 1
ATOM 665 C CA . ASN A 1 82 ? -7.846 0.848 16.402 1.00 78.69 82 ASN A CA 1
ATOM 666 C C . ASN A 1 82 ? -8.781 -0.349 16.650 1.00 78.69 82 ASN A C 1
ATOM 668 O O . ASN A 1 82 ? -9.693 -0.257 17.466 1.00 78.69 82 ASN A O 1
ATOM 672 N N . PHE A 1 83 ? -8.492 -1.518 16.059 1.00 81.75 83 PHE A N 1
ATOM 673 C CA . PHE A 1 83 ? -9.223 -2.754 16.376 1.00 81.75 83 PHE A CA 1
ATOM 674 C C . PHE A 1 83 ? -9.108 -3.132 17.857 1.00 81.75 83 PHE A C 1
ATOM 676 O O . PHE A 1 83 ? -10.102 -3.532 18.461 1.00 81.75 83 PHE A O 1
ATOM 683 N N . ARG A 1 84 ? -7.926 -2.969 18.465 1.00 85.25 84 ARG A N 1
ATOM 684 C CA . ARG A 1 84 ? -7.725 -3.236 19.896 1.00 85.25 84 ARG A CA 1
ATOM 685 C C . ARG A 1 84 ? -8.529 -2.272 20.771 1.00 85.25 84 ARG A C 1
ATOM 687 O O . ARG A 1 84 ? -9.188 -2.715 21.706 1.00 85.25 84 ARG A O 1
ATOM 694 N N . ASN A 1 85 ? -8.526 -0.982 20.442 1.00 88.69 85 ASN A N 1
ATOM 695 C CA . ASN A 1 85 ? -9.282 0.033 21.174 1.00 88.69 85 ASN A CA 1
ATOM 696 C C . ASN A 1 85 ? -10.798 -0.174 21.045 1.00 88.69 85 ASN A C 1
ATOM 698 O O . ASN A 1 85 ? -11.508 -0.073 22.042 1.00 88.69 85 ASN A O 1
ATOM 702 N N . LEU A 1 86 ? -11.290 -0.534 19.857 1.00 89.81 86 LEU A N 1
ATOM 703 C CA . LEU A 1 86 ? -12.699 -0.873 19.632 1.00 89.81 86 LEU A CA 1
ATOM 704 C C . LEU A 1 86 ? -13.132 -2.115 20.422 1.00 89.81 86 LEU A C 1
ATOM 706 O O . LEU A 1 86 ? -14.211 -2.120 21.012 1.00 89.81 86 LEU A O 1
ATOM 710 N N . LEU A 1 87 ? -12.283 -3.145 20.486 1.00 91.00 87 LEU A N 1
ATOM 711 C CA . LEU A 1 87 ? -12.527 -4.336 21.305 1.00 91.00 87 LEU A CA 1
ATOM 712 C C . LEU A 1 87 ? -12.643 -3.988 22.793 1.00 91.00 87 LEU A C 1
ATOM 714 O O . LEU A 1 87 ? -13.577 -4.435 23.457 1.00 91.00 87 LEU A O 1
ATOM 718 N N . ILE A 1 88 ? -11.729 -3.157 23.301 1.00 93.62 88 ILE A N 1
ATOM 719 C CA . ILE A 1 88 ? -11.740 -2.710 24.699 1.00 93.62 88 ILE A CA 1
ATOM 720 C C . ILE A 1 88 ? -13.002 -1.888 24.989 1.00 93.62 88 ILE A C 1
ATOM 722 O O . ILE A 1 88 ? -13.695 -2.163 25.966 1.00 93.62 88 ILE A O 1
ATOM 726 N N . ALA A 1 89 ? -13.342 -0.926 24.128 1.00 93.38 89 ALA A N 1
ATOM 727 C CA . ALA A 1 89 ? -14.538 -0.102 24.291 1.00 93.38 89 ALA A CA 1
ATOM 728 C C . ALA A 1 89 ? -15.825 -0.944 24.292 1.00 93.38 89 ALA A C 1
ATOM 730 O O . ALA A 1 89 ? -16.688 -0.748 25.145 1.00 93.38 89 ALA A O 1
ATOM 731 N N . SER A 1 90 ? -15.929 -1.927 23.393 1.00 94.31 90 SER A N 1
ATOM 732 C CA . SER A 1 90 ? -17.060 -2.862 23.337 1.00 94.31 90 SER A CA 1
ATOM 733 C C . SER A 1 90 ? -17.199 -3.688 24.623 1.00 94.31 90 SER A C 1
ATOM 735 O O . SER A 1 90 ? -18.294 -3.813 25.172 1.00 94.31 90 SER A O 1
ATOM 737 N N . MET A 1 91 ? -16.090 -4.206 25.159 1.00 94.88 91 MET A N 1
ATOM 738 C CA . MET A 1 91 ? -16.104 -4.954 26.421 1.00 94.88 91 MET A CA 1
ATOM 739 C C . MET A 1 91 ? -16.542 -4.082 27.602 1.00 94.88 91 MET A C 1
ATOM 741 O O . MET A 1 91 ? -17.389 -4.504 28.388 1.00 94.88 91 MET A O 1
ATOM 745 N N . ILE A 1 92 ? -16.031 -2.850 27.699 1.00 96.12 92 ILE A N 1
ATOM 746 C CA . ILE A 1 92 ? -16.420 -1.898 28.751 1.00 96.12 92 ILE A CA 1
ATOM 747 C C . ILE A 1 92 ? -17.916 -1.584 28.667 1.00 96.12 92 ILE A C 1
ATOM 749 O O . ILE A 1 92 ? -18.612 -1.659 29.678 1.00 96.12 92 ILE A O 1
ATOM 753 N N . LEU A 1 93 ? -18.430 -1.289 27.469 1.00 93.00 93 LEU A N 1
ATOM 754 C CA . LEU A 1 93 ? -19.848 -0.986 27.267 1.00 93.00 93 LEU A CA 1
ATOM 755 C C . LEU A 1 93 ? -20.754 -2.145 27.696 1.00 93.00 93 LEU A C 1
ATOM 757 O O . LEU A 1 93 ? -21.755 -1.918 28.374 1.00 93.00 93 LEU A O 1
ATOM 761 N N . ASN A 1 94 ? -20.383 -3.384 27.364 1.00 93.12 94 ASN A N 1
ATOM 762 C CA . ASN A 1 94 ? -21.134 -4.565 27.787 1.00 93.12 94 ASN A CA 1
ATOM 763 C C . ASN A 1 94 ? -21.154 -4.723 29.315 1.00 93.12 94 ASN A C 1
ATOM 765 O O . ASN A 1 94 ? -22.211 -4.979 29.891 1.00 93.12 94 ASN A O 1
ATOM 769 N N . VAL A 1 95 ? -20.022 -4.511 29.993 1.00 95.50 95 VAL A N 1
ATOM 770 C CA . VAL A 1 95 ? -19.960 -4.563 31.464 1.00 95.50 95 VAL A CA 1
ATOM 771 C C . VAL A 1 95 ? -20.806 -3.453 32.093 1.00 95.50 95 VAL A C 1
ATOM 773 O O . VAL A 1 95 ? -21.581 -3.721 33.010 1.00 95.50 95 VAL A O 1
ATOM 776 N N . CYS A 1 96 ? -20.722 -2.222 31.583 1.00 94.56 96 CYS A N 1
ATOM 777 C CA . CYS A 1 96 ? -21.543 -1.108 32.061 1.00 94.56 96 CYS A CA 1
ATOM 778 C C . CYS A 1 96 ? -23.044 -1.386 31.897 1.00 94.56 96 CYS A C 1
ATOM 780 O O . CYS A 1 96 ? -23.813 -1.132 32.822 1.00 94.56 96 CYS A O 1
ATOM 782 N N . MET A 1 97 ? -23.463 -1.957 30.763 1.00 92.62 97 MET A N 1
ATOM 783 C CA . MET A 1 97 ? -24.857 -2.358 30.547 1.00 92.62 97 MET A CA 1
ATOM 784 C C . MET A 1 97 ? -25.321 -3.379 31.585 1.00 92.62 97 MET A C 1
ATOM 786 O O . MET A 1 97 ? -26.385 -3.211 32.176 1.00 92.62 97 MET A O 1
ATOM 790 N N . ILE A 1 98 ? -24.510 -4.399 31.871 1.00 93.69 98 ILE A N 1
ATOM 791 C CA . ILE A 1 98 ? -24.825 -5.405 32.894 1.00 93.69 98 ILE A CA 1
ATOM 792 C C . ILE A 1 98 ? -24.970 -4.751 34.277 1.00 93.69 98 ILE A C 1
ATOM 794 O O . ILE A 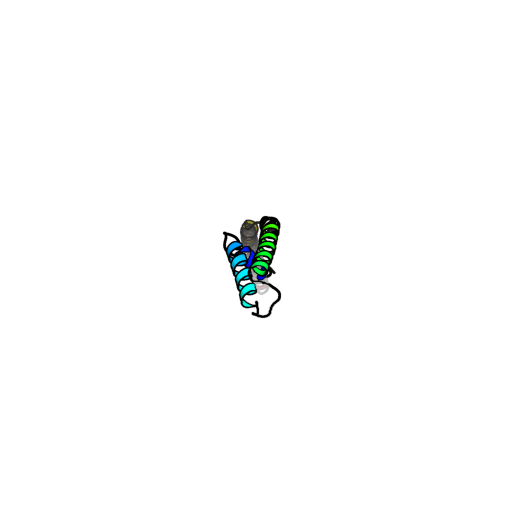1 98 ? -25.945 -5.013 34.984 1.00 93.69 98 ILE A O 1
ATOM 798 N N . LEU A 1 99 ? -24.047 -3.855 34.640 1.00 91.94 99 LEU A N 1
ATOM 799 C CA . LEU A 1 99 ? -24.067 -3.153 35.926 1.00 91.94 99 LEU A CA 1
ATOM 800 C C . LEU A 1 99 ? -25.265 -2.219 36.099 1.00 91.94 99 LEU A C 1
ATOM 802 O O . LEU A 1 99 ? -25.656 -1.979 37.233 1.00 91.94 99 LEU A O 1
ATOM 806 N N . VAL A 1 100 ? -25.854 -1.694 35.024 1.00 93.44 100 VAL A N 1
ATOM 807 C CA . VAL A 1 100 ? -27.053 -0.841 35.103 1.00 93.44 100 VAL A CA 1
ATOM 808 C C . VAL A 1 100 ? -28.331 -1.679 35.074 1.00 93.44 100 VAL A C 1
ATOM 810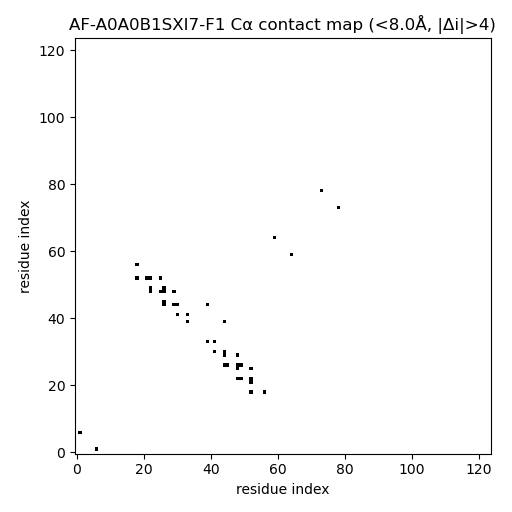 O O . VAL A 1 100 ? -29.251 -1.451 35.863 1.00 93.44 100 VAL A O 1
ATOM 813 N N . VAL A 1 101 ? -28.395 -2.676 34.192 1.00 92.81 101 VAL A N 1
ATOM 814 C CA . VAL A 1 101 ? -29.609 -3.468 33.959 1.00 92.81 101 VAL A CA 1
ATOM 815 C C . VAL A 1 101 ? -29.907 -4.406 35.129 1.00 92.81 101 VAL A C 1
ATOM 817 O O . VAL A 1 101 ? -31.057 -4.484 35.559 1.00 92.81 101 VAL A O 1
ATOM 820 N N . ILE A 1 102 ? -28.900 -5.081 35.696 1.00 90.19 102 ILE A N 1
ATOM 821 C CA . ILE A 1 102 ? -29.106 -6.004 36.825 1.00 90.19 102 ILE A CA 1
ATOM 822 C C . ILE A 1 102 ? -29.742 -5.309 38.041 1.00 90.19 102 ILE A C 1
ATOM 824 O O . ILE A 1 102 ? -30.798 -5.770 38.485 1.00 90.19 102 ILE A O 1
ATOM 828 N N . PRO A 1 103 ? -29.189 -4.213 38.598 1.00 89.56 103 PRO A N 1
ATOM 829 C CA . PRO A 1 103 ? -29.798 -3.569 39.758 1.00 89.56 103 PRO A CA 1
ATOM 830 C C . PRO A 1 103 ? -31.163 -2.966 39.429 1.00 89.56 103 PRO A C 1
ATOM 832 O O . PRO A 1 103 ? -32.039 -2.960 40.293 1.00 89.56 103 PRO A O 1
ATOM 835 N N . PHE A 1 104 ? -31.384 -2.511 38.191 1.00 91.25 104 PHE A N 1
ATOM 836 C CA . PHE A 1 104 ? -32.693 -2.034 37.755 1.00 91.25 104 PHE A CA 1
ATOM 837 C C . PHE A 1 104 ? -33.749 -3.151 37.786 1.00 91.25 104 PHE A C 1
ATOM 839 O O . PHE A 1 104 ? -34.813 -2.972 38.381 1.00 91.25 104 PHE A O 1
ATOM 846 N N . ILE A 1 105 ? -33.435 -4.330 37.238 1.00 90.50 105 ILE A N 1
ATOM 847 C CA . ILE A 1 105 ? -34.325 -5.501 37.272 1.00 90.50 105 ILE A CA 1
ATOM 848 C C . ILE A 1 105 ? -34.561 -5.967 38.714 1.00 90.50 105 ILE A C 1
ATOM 850 O O . ILE A 1 105 ? -35.707 -6.195 39.103 1.00 90.50 105 ILE A O 1
ATOM 854 N N . VAL A 1 106 ? -33.513 -6.060 39.538 1.00 89.81 106 VAL A N 1
ATOM 855 C CA . VAL A 1 106 ? -33.640 -6.449 40.955 1.00 89.81 106 VAL A CA 1
ATOM 856 C C . VAL A 1 106 ? -34.557 -5.481 41.704 1.00 89.81 106 VAL A C 1
ATOM 858 O O . VAL A 1 106 ? -35.437 -5.908 42.455 1.00 89.81 106 VAL A O 1
ATOM 861 N N . ARG A 1 107 ? -34.398 -4.173 41.474 1.00 90.25 107 ARG A N 1
ATOM 862 C CA . ARG A 1 107 ? -35.231 -3.145 42.100 1.00 90.25 107 ARG A CA 1
ATOM 863 C C . ARG A 1 107 ? -36.688 -3.248 41.641 1.00 90.25 107 ARG A C 1
ATOM 865 O O . ARG A 1 107 ? -37.580 -3.183 42.483 1.00 90.25 107 ARG A O 1
ATOM 872 N N . LEU A 1 108 ? -36.933 -3.485 40.352 1.00 89.25 108 LEU A N 1
ATOM 873 C CA . LEU A 1 108 ? -38.277 -3.720 39.811 1.00 89.25 108 LEU A CA 1
ATOM 874 C C . LEU A 1 108 ? -38.952 -4.954 40.418 1.00 89.25 108 LEU A C 1
ATOM 876 O O . LEU A 1 108 ? -40.111 -4.871 40.822 1.00 89.25 108 LEU A O 1
ATOM 880 N N . ILE A 1 109 ? -38.241 -6.080 40.528 1.00 89.50 109 ILE A N 1
ATOM 881 C CA . ILE A 1 109 ? -38.775 -7.302 41.150 1.00 89.50 109 ILE A CA 1
ATOM 882 C C . ILE A 1 109 ? -39.126 -7.037 42.615 1.00 89.50 109 ILE A C 1
ATOM 884 O O . ILE A 1 109 ? -40.199 -7.431 43.072 1.00 89.50 109 ILE A O 1
ATOM 888 N N . ARG A 1 110 ? -38.257 -6.329 43.348 1.00 86.81 110 ARG A N 1
ATOM 889 C CA . ARG A 1 110 ? -38.501 -5.991 44.755 1.00 86.81 110 ARG A CA 1
ATOM 890 C C . ARG A 1 110 ? -39.745 -5.122 44.923 1.00 86.81 110 ARG A C 1
ATOM 892 O O . ARG A 1 110 ? -40.568 -5.431 45.779 1.00 86.81 110 ARG A O 1
ATOM 899 N N . TYR A 1 111 ? -39.915 -4.099 44.081 1.00 86.06 111 TYR A N 1
ATOM 900 C CA . TYR A 1 111 ? -41.145 -3.306 44.068 1.00 86.06 111 TYR A CA 1
ATOM 901 C C . TYR A 1 111 ? -42.358 -4.183 43.748 1.00 86.06 111 TYR A C 1
ATOM 903 O O . TYR A 1 111 ? -43.321 -4.164 44.506 1.00 86.06 111 TYR A O 1
ATOM 911 N N . ARG A 1 112 ? -42.313 -5.009 42.692 1.00 84.12 112 ARG A N 1
ATOM 912 C CA . ARG A 1 112 ? -43.441 -5.880 42.313 1.00 84.12 112 ARG A CA 1
ATOM 913 C C . ARG A 1 112 ? -43.866 -6.820 43.443 1.00 84.12 112 ARG A C 1
ATOM 915 O O . ARG A 1 112 ? -45.059 -6.993 43.669 1.00 84.12 112 ARG A O 1
ATOM 922 N N . ASN A 1 113 ? -42.908 -7.407 44.159 1.00 81.50 113 ASN A N 1
ATOM 923 C CA . ASN A 1 113 ? -43.192 -8.282 45.298 1.00 81.50 113 ASN A CA 1
ATOM 924 C C . ASN A 1 113 ? -43.831 -7.516 46.464 1.00 81.50 113 ASN A C 1
ATOM 926 O O . ASN A 1 113 ? -44.749 -8.036 47.090 1.00 81.50 113 ASN A O 1
ATOM 930 N N . MET A 1 114 ? -43.391 -6.280 46.722 1.00 78.31 114 MET A N 1
ATOM 931 C CA . MET A 1 114 ? -43.972 -5.421 47.756 1.00 78.31 114 MET A CA 1
ATOM 932 C C . MET A 1 114 ? -45.434 -5.064 47.431 1.00 78.31 114 MET A C 1
ATOM 934 O O . MET A 1 114 ? -46.315 -5.327 48.247 1.00 78.31 114 MET A O 1
ATOM 938 N N . TRP A 1 115 ? -45.718 -4.614 46.203 1.00 71.12 115 TRP A N 1
ATOM 939 C CA . TRP A 1 115 ? -47.090 -4.362 45.730 1.00 71.12 115 TRP A CA 1
ATOM 940 C C . TRP A 1 115 ? -47.970 -5.625 45.775 1.00 71.12 115 TRP A C 1
ATOM 942 O O . TRP A 1 115 ? -49.140 -5.576 46.160 1.00 71.12 115 TRP A O 1
ATOM 952 N N . GLY A 1 116 ? -47.408 -6.784 45.420 1.00 73.94 116 GLY A N 1
ATOM 953 C CA . GLY A 1 116 ? -48.096 -8.075 45.508 1.00 73.94 116 GLY A CA 1
ATOM 954 C C . GLY A 1 116 ? -48.389 -8.527 46.945 1.00 73.94 116 GLY A C 1
ATOM 955 O O . GLY A 1 116 ? -49.359 -9.246 47.171 1.00 73.94 116 GLY A O 1
ATOM 956 N N . SER A 1 117 ? -47.575 -8.115 47.921 1.00 70.25 117 SER A N 1
ATOM 957 C CA . SER A 1 117 ? -47.826 -8.394 49.340 1.00 70.25 117 SER A CA 1
ATOM 958 C C . SER A 1 117 ? -48.858 -7.451 49.961 1.00 70.25 117 SER A C 1
ATOM 960 O O . SER A 1 117 ? -49.731 -7.923 50.683 1.00 70.25 117 SER A O 1
ATOM 962 N N . GLU A 1 118 ? -48.830 -6.153 49.635 1.00 67.88 118 GLU A N 1
ATOM 963 C CA . GLU A 1 118 ? -49.812 -5.180 50.142 1.00 67.88 118 GLU A CA 1
ATOM 964 C C . GLU A 1 118 ? -51.224 -5.496 49.643 1.00 67.88 118 GLU A C 1
ATOM 966 O O . GLU A 1 118 ? -52.171 -5.518 50.422 1.00 67.88 118 GLU A O 1
ATOM 971 N N . THR A 1 119 ? -51.366 -5.843 48.364 1.00 68.50 119 THR A N 1
ATOM 972 C CA . THR A 1 119 ? -52.666 -6.243 47.797 1.00 68.50 119 THR A CA 1
ATOM 973 C C . THR A 1 119 ? -53.240 -7.506 48.444 1.00 68.50 119 THR A C 1
ATOM 975 O O . THR A 1 119 ? -54.453 -7.608 48.596 1.00 68.50 119 THR A O 1
ATOM 978 N N . ARG A 1 120 ? -52.394 -8.450 48.879 1.00 60.03 120 ARG A N 1
ATOM 979 C CA . ARG A 1 120 ? -52.833 -9.648 49.617 1.00 60.03 120 ARG A CA 1
ATOM 980 C C . ARG A 1 120 ? -53.230 -9.356 51.063 1.00 60.03 120 ARG A C 1
ATOM 982 O O . ARG A 1 120 ? -54.118 -10.028 51.568 1.00 60.03 120 ARG A O 1
ATOM 989 N N . LEU A 1 121 ? -52.593 -8.381 51.711 1.00 62.50 121 LEU A N 1
ATOM 990 C CA . LEU A 1 121 ? -52.936 -7.961 53.075 1.00 62.50 121 LEU A CA 1
ATOM 991 C C . LEU A 1 121 ? -54.236 -7.150 53.129 1.00 62.50 121 LEU A C 1
ATOM 993 O O . LEU A 1 121 ? -54.965 -7.263 54.102 1.00 62.50 121 LEU A O 1
ATOM 997 N N . ILE A 1 122 ? -54.541 -6.364 52.092 1.00 62.31 122 ILE A N 1
ATOM 998 C CA . ILE A 1 122 ? -55.790 -5.584 51.999 1.00 62.31 122 ILE A CA 1
ATOM 999 C C . ILE A 1 122 ? -56.991 -6.471 51.603 1.00 62.31 122 ILE A C 1
ATOM 1001 O O . ILE A 1 122 ? -58.135 -6.111 51.859 1.00 62.31 122 ILE A O 1
ATOM 1005 N N . ALA A 1 123 ? -56.745 -7.625 50.972 1.00 56.25 123 ALA A N 1
ATOM 1006 C CA . ALA A 1 123 ? -57.778 -8.574 50.546 1.00 56.25 123 ALA A CA 1
ATOM 1007 C C . ALA A 1 123 ? -58.102 -9.676 51.582 1.00 56.25 123 ALA A C 1
ATOM 1009 O O . ALA A 1 123 ? -58.936 -10.536 51.291 1.00 56.25 123 ALA A O 1
ATOM 1010 N N . SER A 1 124 ? -57.438 -9.672 52.746 1.00 47.84 124 SER A N 1
ATOM 1011 C CA . SER A 1 124 ? -57.703 -10.546 53.902 1.00 47.84 124 SER A CA 1
ATOM 1012 C C . SER A 1 124 ? -58.472 -9.801 54.984 1.00 47.84 124 SER A C 1
ATOM 1014 O O . SER A 1 124 ? -59.090 -10.521 55.799 1.00 47.84 124 SER A O 1
#

Radius of gyration: 38.16 Å; Cα contacts (8 Å, |Δi|>4): 22; chains: 1; bounding box: 80×20×104 Å

Mean predicted aligned error: 18.65 Å

Secondary structure (DSSP, 8-state):
---HHHHHHHHS-TT---HHHHHHHHHHHHHHT--TT-S--HHHHHHHHHHHHHHHHHHHHHHTS-------SS-HHHHHHHHHHHHHHHHHHHHHHHHHHHHHHHHHHHHHHHHHHHHHHHT-

Solvent-accessible surface area (backbone atoms only — not comparable to full-atom values): 7374 Å² total; per-residue (Å²): 133,84,54,69,68,60,50,50,74,70,67,48,64,93,84,55,79,62,59,67,59,52,38,51,51,53,38,51,53,59,57,71,69,57,53,100,83,51,93,70,48,72,70,55,52,51,52,51,38,51,54,52,37,52,50,50,47,58,51,40,62,68,56,64,72,57,65,75,83,69,70,58,98,58,60,83,62,50,59,58,53,51,54,50,50,51,52,52,51,52,54,50,52,53,51,52,50,51,68,53,49,51,59,49,51,54,52,51,51,53,51,54,53,49,56,58,48,53,56,53,63,76,74,107

Foldseek 3Di:
DDDPVNVCQVPPDPVHDPLVVVLVVQLVVQVVPDDPPDPDDNVNSNVVSVVVSVVCVVVCVVVVVCPPPPPVVDPPCRVVVVVVVVVVVVVVVVVVCCVVVVVVVVVVVVVVVVVVVVVVVVVD